Protein AF-A0A0G1TYF3-F1 (afdb_monomer)

Secondary structure (DSSP, 8-state):
-HHHHHHHHHHHHHHHHHHHHHHHHHHHHHHHHHHHHHHTTSSPPPHHHHHHHHHHHHHHHHHHHHHHHHHHHHHHHHHS-S-HHHIIIIIHHHHHHHHHHHHHHHHHS-HHHHHHHHHHHHHHHHHHHHHHHHHTT---TTHHHHHHHHHHHHHHHHHHHHHHHHHHHHHHHHT-

Solvent-accessible surface area (backbone atoms only — not comparable to full-atom values): 9586 Å² total; per-residue (Å²): 113,70,68,61,52,53,51,50,53,51,52,53,51,53,50,50,51,50,50,52,51,50,46,52,51,46,52,52,50,48,50,51,49,50,53,55,55,60,62,70,59,83,62,94,69,55,75,69,54,49,55,51,49,54,50,54,53,50,55,50,51,41,52,45,51,34,50,50,53,50,45,50,49,57,54,49,44,74,77,56,75,80,48,61,66,52,45,59,72,46,47,43,56,51,54,50,50,35,51,62,54,45,44,61,57,24,70,78,42,54,74,64,41,36,53,36,47,50,53,28,50,54,33,48,55,52,46,49,51,50,49,54,37,46,68,71,73,51,76,57,99,55,47,72,60,53,47,55,52,32,52,51,51,32,54,50,27,50,40,53,42,51,49,54,54,48,55,53,59,53,53,66,62,74,79,112

Structure (mmCIF, N/CA/C/O backbone):
data_AF-A0A0G1TYF3-F1
#
_entry.id   AF-A0A0G1TYF3-F1
#
loop_
_atom_site.group_PDB
_atom_site.id
_atom_site.type_symbol
_atom_site.label_atom_id
_atom_site.label_alt_id
_atom_site.label_comp_id
_atom_site.label_asym_id
_atom_site.label_entity_id
_atom_site.label_seq_id
_atom_site.pdbx_PDB_ins_code
_atom_site.Cartn_x
_atom_site.Cartn_y
_atom_site.Cartn_z
_atom_site.occupancy
_atom_site.B_iso_or_equiv
_atom_site.auth_seq_id
_atom_site.auth_comp_id
_atom_site.auth_asym_id
_atom_site.auth_atom_id
_atom_site.pdbx_PDB_model_num
ATOM 1 N N . MET A 1 1 ? 30.858 0.906 -18.844 1.00 54.09 1 MET A N 1
ATOM 2 C CA . MET A 1 1 ? 29.748 -0.046 -19.074 1.00 54.09 1 MET A CA 1
ATOM 3 C C . MET A 1 1 ? 29.611 -1.085 -17.966 1.00 54.09 1 MET A C 1
ATOM 5 O O . MET A 1 1 ? 28.514 -1.238 -17.459 1.00 54.09 1 MET A O 1
ATOM 9 N N . ILE A 1 2 ? 30.688 -1.755 -17.540 1.00 60.38 2 ILE A N 1
ATOM 10 C CA . ILE A 1 2 ? 30.608 -2.811 -16.510 1.00 60.38 2 ILE A CA 1
ATOM 11 C C . ILE A 1 2 ? 30.219 -2.253 -15.122 1.00 60.38 2 ILE A C 1
ATOM 13 O O . ILE A 1 2 ? 29.322 -2.777 -14.473 1.00 60.38 2 ILE A O 1
ATOM 17 N N . LEU A 1 3 ? 30.816 -1.134 -14.688 1.00 54.53 3 LEU A N 1
ATOM 18 C CA . LEU A 1 3 ? 30.531 -0.524 -13.376 1.00 54.53 3 LEU A CA 1
ATOM 19 C C . LEU A 1 3 ? 29.076 -0.036 -13.231 1.00 54.53 3 LEU A C 1
ATOM 21 O O . LEU A 1 3 ? 28.478 -0.185 -12.171 1.00 54.53 3 LEU A O 1
ATOM 25 N N . SER A 1 4 ? 28.493 0.513 -14.301 1.00 55.16 4 SER A N 1
ATOM 26 C CA . SER A 1 4 ? 27.099 0.971 -14.304 1.00 55.16 4 SER A CA 1
ATOM 27 C C . SER A 1 4 ? 26.111 -0.191 -14.196 1.00 55.16 4 SER A C 1
ATOM 29 O O . SER A 1 4 ? 25.106 -0.054 -13.514 1.00 55.16 4 SER A O 1
ATOM 31 N N . GLN A 1 5 ? 26.413 -1.347 -14.799 1.00 60.47 5 GLN A N 1
ATOM 32 C CA . GLN A 1 5 ? 25.580 -2.546 -14.656 1.00 60.47 5 GLN A CA 1
ATOM 33 C C . GLN A 1 5 ? 25.623 -3.103 -13.227 1.00 60.47 5 GLN A C 1
ATOM 35 O O . GLN A 1 5 ? 24.576 -3.424 -12.677 1.00 60.47 5 GLN A O 1
ATOM 40 N N . TYR A 1 6 ? 26.796 -3.135 -12.584 1.00 64.56 6 TYR A N 1
ATOM 41 C CA . TYR A 1 6 ? 26.903 -3.551 -11.179 1.00 64.56 6 TYR A CA 1
ATOM 42 C C . TYR A 1 6 ? 26.187 -2.601 -10.214 1.00 64.56 6 TYR A C 1
ATOM 44 O O . TYR A 1 6 ? 25.578 -3.058 -9.251 1.00 64.56 6 TYR A O 1
ATOM 52 N N . LEU A 1 7 ? 26.231 -1.291 -10.473 1.00 60.91 7 LEU A N 1
ATOM 53 C CA . LEU A 1 7 ? 25.508 -0.298 -9.674 1.00 60.91 7 LEU A CA 1
ATOM 54 C C . LEU A 1 7 ? 23.986 -0.446 -9.803 1.00 60.91 7 LEU A C 1
ATOM 56 O O . LEU A 1 7 ? 23.289 -0.354 -8.797 1.00 60.91 7 LEU A O 1
ATOM 60 N N . ILE A 1 8 ? 23.478 -0.714 -11.010 1.00 62.56 8 ILE A N 1
ATOM 61 C CA . ILE A 1 8 ? 22.049 -0.977 -11.240 1.00 62.56 8 ILE A CA 1
ATOM 62 C C . ILE A 1 8 ? 21.628 -2.260 -10.516 1.00 62.56 8 ILE A C 1
ATOM 64 O O . ILE A 1 8 ? 20.682 -2.230 -9.736 1.00 62.56 8 ILE A O 1
ATOM 68 N N . LEU A 1 9 ? 22.391 -3.345 -10.675 1.00 64.31 9 LEU A N 1
ATOM 69 C CA . LEU A 1 9 ? 22.098 -4.628 -10.033 1.00 64.31 9 LEU A CA 1
ATOM 70 C C . LEU A 1 9 ? 22.121 -4.525 -8.496 1.00 64.31 9 LEU A C 1
ATOM 72 O O . LEU A 1 9 ? 21.257 -5.069 -7.812 1.00 64.31 9 LEU A O 1
ATOM 76 N N . ALA A 1 10 ? 23.089 -3.791 -7.939 1.00 66.25 10 ALA A N 1
ATOM 77 C CA . ALA A 1 10 ? 23.166 -3.535 -6.504 1.00 66.25 10 ALA A CA 1
ATOM 78 C C . ALA A 1 10 ? 21.997 -2.667 -6.011 1.00 66.25 10 ALA A C 1
ATOM 80 O O . ALA A 1 10 ? 21.449 -2.934 -4.944 1.00 66.25 10 ALA A O 1
ATOM 81 N N . SER A 1 11 ? 21.587 -1.658 -6.787 1.00 66.56 11 SER A N 1
ATOM 82 C CA . SER A 1 11 ? 20.430 -0.813 -6.472 1.00 66.56 11 SER A CA 1
ATOM 83 C C . SER A 1 11 ? 19.132 -1.617 -6.457 1.00 66.56 11 SER A C 1
ATOM 85 O O . SER A 1 11 ? 18.344 -1.491 -5.521 1.00 66.56 11 SER A O 1
ATOM 87 N N . GLU A 1 12 ? 18.922 -2.477 -7.454 1.00 67.69 12 GLU A N 1
ATOM 88 C CA . GLU A 1 12 ? 17.774 -3.381 -7.501 1.00 67.69 12 GLU A CA 1
ATOM 89 C C . GLU A 1 12 ? 17.792 -4.331 -6.304 1.00 67.69 12 GLU A C 1
ATOM 91 O O . GLU A 1 12 ? 16.793 -4.456 -5.602 1.00 67.69 12 GLU A O 1
ATOM 96 N N . PHE A 1 13 ? 18.930 -4.949 -5.994 1.00 69.81 13 PHE A N 1
ATOM 97 C CA . PHE A 1 13 ? 19.052 -5.852 -4.850 1.00 69.81 13 PHE A CA 1
ATOM 98 C C . PHE A 1 13 ? 18.735 -5.168 -3.511 1.00 69.81 13 PHE A C 1
ATOM 100 O O . PHE A 1 13 ? 17.956 -5.693 -2.712 1.00 69.81 13 PHE A O 1
ATOM 107 N N . VAL A 1 14 ? 19.281 -3.970 -3.274 1.00 74.00 14 VAL A N 1
ATOM 108 C CA . VAL A 1 14 ? 19.005 -3.179 -2.063 1.00 74.00 14 VAL A CA 1
ATOM 109 C C . VAL A 1 14 ? 17.527 -2.806 -1.978 1.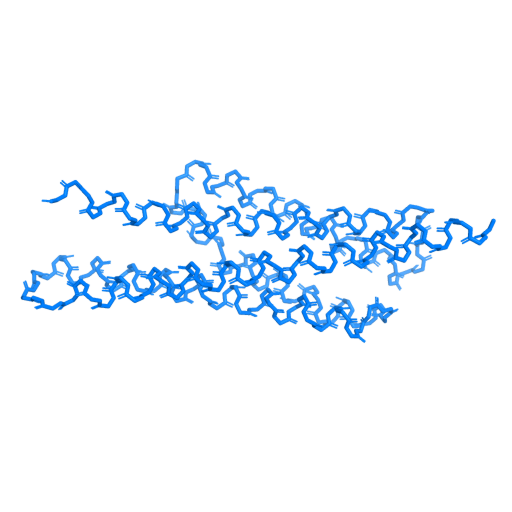00 74.00 14 VAL A C 1
ATOM 111 O O . VAL A 1 14 ? 16.933 -2.903 -0.902 1.00 74.00 14 VAL A O 1
ATOM 114 N N . GLN A 1 15 ? 16.910 -2.426 -3.097 1.00 70.75 15 GLN A N 1
ATOM 115 C CA . GLN A 1 15 ? 15.488 -2.105 -3.142 1.00 70.75 15 GLN A CA 1
ATOM 116 C C . GLN A 1 15 ? 14.624 -3.319 -2.779 1.00 70.75 15 GLN A C 1
ATOM 118 O O . GLN A 1 15 ? 13.728 -3.198 -1.944 1.00 70.75 15 GLN A O 1
ATOM 123 N N . HIS A 1 16 ? 14.927 -4.497 -3.326 1.00 69.75 16 HIS A N 1
ATOM 124 C CA . HIS A 1 16 ? 14.190 -5.723 -3.019 1.00 69.75 16 HIS A CA 1
ATOM 125 C C . HIS A 1 16 ? 14.354 -6.149 -1.557 1.00 69.75 16 HIS A C 1
ATOM 127 O O . HIS A 1 16 ? 13.358 -6.455 -0.903 1.00 69.75 16 HIS A O 1
ATOM 133 N N . ILE A 1 17 ? 15.570 -6.100 -0.999 1.00 74.12 17 ILE A N 1
ATOM 134 C CA . ILE A 1 17 ? 15.783 -6.362 0.435 1.00 74.12 17 ILE A CA 1
ATOM 135 C C . ILE A 1 17 ? 14.979 -5.381 1.284 1.00 74.12 17 ILE A C 1
ATOM 137 O O . ILE A 1 17 ? 14.298 -5.794 2.220 1.00 74.12 17 ILE A O 1
ATOM 141 N N . THR A 1 18 ? 15.028 -4.091 0.951 1.00 72.94 18 THR A N 1
ATOM 142 C CA . THR A 1 18 ? 14.282 -3.060 1.681 1.00 72.94 18 THR A CA 1
ATOM 143 C C . THR A 1 18 ? 12.784 -3.352 1.652 1.00 72.9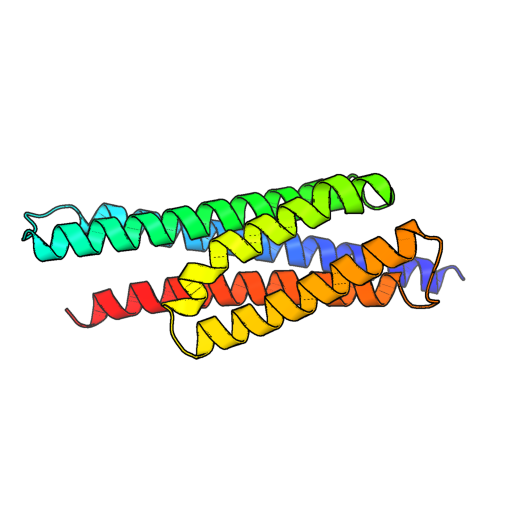4 18 THR A C 1
ATOM 145 O O . THR A 1 18 ? 12.125 -3.271 2.686 1.00 72.94 18 THR A O 1
ATOM 148 N N . MET A 1 19 ? 12.247 -3.764 0.502 1.00 70.25 19 MET A N 1
ATOM 149 C CA . MET A 1 19 ? 10.845 -4.160 0.375 1.00 70.25 19 MET A CA 1
ATOM 150 C C . MET A 1 19 ? 10.503 -5.397 1.203 1.00 70.25 19 MET A C 1
ATOM 152 O O . MET A 1 19 ? 9.516 -5.368 1.931 1.00 70.25 19 MET A O 1
ATOM 156 N N . ILE A 1 20 ? 11.326 -6.448 1.160 1.00 74.38 20 ILE A N 1
ATOM 157 C CA . ILE A 1 20 ? 11.124 -7.668 1.960 1.00 74.38 20 ILE A CA 1
ATOM 158 C C . ILE A 1 20 ? 11.118 -7.338 3.455 1.00 74.38 20 ILE A C 1
ATOM 160 O O . ILE A 1 20 ? 10.242 -7.795 4.187 1.00 74.38 20 ILE A O 1
ATOM 164 N N . VAL A 1 21 ? 12.064 -6.515 3.909 1.00 77.50 21 VAL A N 1
ATOM 165 C CA . VAL A 1 21 ? 12.158 -6.087 5.309 1.00 77.50 21 VAL A CA 1
ATOM 166 C C . VAL A 1 21 ? 10.921 -5.279 5.710 1.00 77.50 21 VAL A C 1
ATOM 168 O O . VAL A 1 21 ? 10.301 -5.587 6.727 1.00 77.50 21 VAL A O 1
ATOM 171 N N . LEU A 1 22 ? 10.512 -4.295 4.902 1.00 75.50 22 LEU A N 1
ATOM 172 C CA . LEU A 1 22 ? 9.310 -3.493 5.158 1.00 75.50 22 LEU A CA 1
ATOM 173 C C . LEU A 1 22 ? 8.049 -4.359 5.215 1.00 75.50 22 LEU A C 1
ATOM 175 O O . LEU A 1 22 ? 7.219 -4.176 6.101 1.00 75.50 22 LEU A O 1
ATOM 179 N N . VAL A 1 23 ? 7.914 -5.317 4.300 1.00 76.75 23 VAL A N 1
A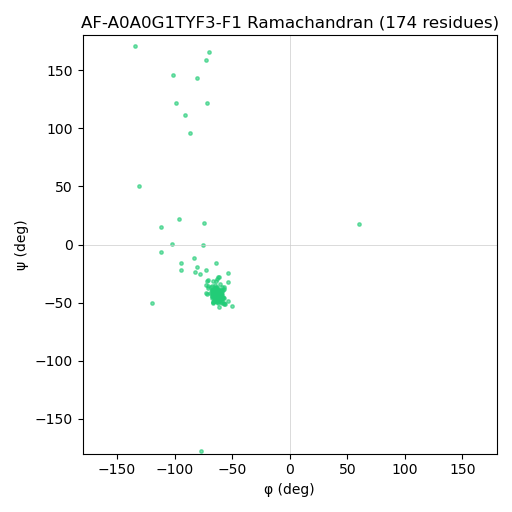TOM 180 C CA . VAL A 1 23 ? 6.812 -6.283 4.282 1.00 76.75 23 VAL A CA 1
ATOM 181 C C . VAL A 1 23 ? 6.807 -7.143 5.539 1.00 76.75 23 VAL A C 1
ATOM 183 O O . VAL A 1 23 ? 5.762 -7.270 6.177 1.00 76.75 23 VAL A O 1
ATOM 186 N N . GLY A 1 24 ? 7.967 -7.670 5.935 1.00 76.56 24 GLY A N 1
ATOM 187 C CA . GLY A 1 24 ? 8.123 -8.417 7.179 1.00 76.56 24 GLY A CA 1
ATOM 188 C C . GLY A 1 24 ? 7.616 -7.617 8.377 1.00 76.56 24 GLY A C 1
ATOM 189 O O . GLY A 1 24 ? 6.769 -8.110 9.120 1.00 76.56 24 GLY A O 1
ATOM 190 N N . PHE A 1 25 ? 8.037 -6.354 8.496 1.00 80.00 25 PHE A N 1
ATOM 191 C CA . PHE A 1 25 ? 7.562 -5.463 9.555 1.00 80.00 25 PHE A CA 1
ATOM 192 C C . PHE A 1 25 ? 6.053 -5.183 9.480 1.00 80.00 25 PHE A C 1
ATOM 194 O O . PHE A 1 25 ? 5.370 -5.222 10.502 1.00 80.00 25 PHE A O 1
ATOM 201 N N . MET A 1 26 ? 5.497 -4.934 8.289 1.00 78.25 26 MET A N 1
ATOM 202 C CA . MET A 1 26 ? 4.055 -4.699 8.123 1.00 78.25 26 MET A CA 1
ATOM 203 C C . MET A 1 26 ? 3.224 -5.900 8.584 1.00 78.25 26 MET A C 1
ATOM 205 O O . MET A 1 26 ? 2.213 -5.726 9.268 1.00 78.25 26 MET A O 1
ATOM 209 N N . VAL A 1 27 ? 3.656 -7.114 8.236 1.00 79.56 27 VAL A N 1
ATOM 210 C CA . VAL A 1 27 ? 2.994 -8.353 8.655 1.00 79.56 27 VAL A CA 1
ATOM 211 C C . VAL A 1 27 ? 3.099 -8.526 10.167 1.00 79.56 27 VAL A C 1
ATOM 213 O O . VAL A 1 27 ? 2.080 -8.777 10.812 1.00 79.56 27 VAL A O 1
ATOM 216 N N . THR A 1 28 ? 4.287 -8.348 10.755 1.00 80.12 28 THR A N 1
ATOM 217 C CA . THR A 1 28 ? 4.469 -8.497 12.207 1.00 80.12 28 THR A CA 1
ATOM 218 C C . THR A 1 28 ? 3.628 -7.496 12.992 1.00 80.12 28 THR A C 1
ATOM 220 O O . THR A 1 28 ? 2.975 -7.889 13.955 1.00 80.12 28 THR A O 1
ATOM 223 N N . GLU A 1 29 ? 3.566 -6.237 12.551 1.00 78.31 29 GLU A N 1
ATOM 224 C CA . GLU A 1 29 ? 2.746 -5.197 13.184 1.00 78.31 29 GLU A CA 1
ATOM 225 C C . GLU A 1 29 ? 1.248 -5.502 13.059 1.00 78.31 29 GLU A C 1
ATOM 227 O O . GLU A 1 29 ? 0.509 -5.412 14.040 1.00 78.31 29 GLU A O 1
ATOM 232 N N . CYS A 1 30 ? 0.782 -5.946 11.885 1.00 76.50 30 CYS A N 1
ATOM 233 C CA . CYS A 1 30 ? -0.621 -6.328 11.704 1.00 76.50 30 CYS A CA 1
ATOM 234 C C . CYS A 1 30 ? -1.014 -7.519 12.587 1.00 76.50 30 CYS A C 1
ATOM 236 O O . CYS A 1 30 ? -2.078 -7.502 13.212 1.00 76.50 30 CYS A O 1
ATOM 238 N N . VAL A 1 31 ? -0.157 -8.542 12.670 1.00 79.88 31 VAL A N 1
ATOM 239 C CA . VAL A 1 31 ? -0.389 -9.724 13.511 1.00 79.88 31 VAL A CA 1
ATOM 240 C C . VAL A 1 31 ? -0.366 -9.351 14.993 1.00 79.88 31 VAL A C 1
ATOM 242 O O . VAL A 1 31 ? -1.269 -9.752 15.728 1.00 79.88 31 VAL A O 1
ATOM 245 N N . ALA A 1 32 ? 0.604 -8.546 15.434 1.00 76.06 32 ALA A N 1
ATOM 246 C CA . ALA A 1 32 ? 0.691 -8.072 16.814 1.00 76.06 32 ALA A CA 1
ATOM 247 C C . ALA A 1 32 ? -0.543 -7.246 17.207 1.00 76.06 32 ALA A C 1
ATOM 249 O O . ALA A 1 32 ? -1.125 -7.451 18.278 1.00 76.06 32 ALA A O 1
ATOM 250 N N . CYS A 1 33 ? -0.999 -6.363 16.315 1.00 75.12 33 CYS A N 1
ATOM 251 C CA . CYS A 1 33 ? -2.181 -5.545 16.550 1.00 75.12 33 CYS A CA 1
ATOM 252 C C . CYS A 1 33 ? -3.456 -6.401 16.640 1.00 75.12 33 CYS A C 1
ATOM 254 O O . CYS A 1 33 ? -4.270 -6.210 17.547 1.00 75.12 33 CYS A O 1
ATOM 256 N N . TYR A 1 34 ? -3.602 -7.411 15.775 1.00 76.69 34 TYR A N 1
ATOM 257 C CA . TYR A 1 34 ? -4.721 -8.354 15.844 1.00 76.69 34 TYR A CA 1
ATOM 258 C C . TYR A 1 34 ? -4.685 -9.222 17.112 1.00 76.69 34 TYR A C 1
ATOM 260 O O . TYR A 1 34 ? -5.712 -9.384 17.771 1.00 76.69 34 TYR A O 1
ATOM 268 N N . ALA A 1 35 ? -3.516 -9.738 17.500 1.00 75.44 35 ALA A N 1
ATOM 269 C CA . ALA A 1 35 ? -3.353 -10.513 18.730 1.00 75.44 35 ALA A CA 1
ATOM 270 C C . ALA A 1 35 ? -3.726 -9.687 19.974 1.00 75.44 35 ALA A C 1
ATOM 272 O O . ALA A 1 35 ? -4.446 -10.174 20.848 1.00 75.44 35 ALA A O 1
ATOM 273 N N . SER A 1 36 ? -3.316 -8.414 20.015 1.00 71.19 36 SER A N 1
ATOM 274 C CA . SER A 1 36 ? -3.705 -7.463 21.065 1.00 71.19 36 SER A CA 1
ATOM 275 C C . SER A 1 36 ? -5.211 -7.199 21.089 1.00 71.19 36 SER A C 1
ATOM 277 O O . SER A 1 36 ? -5.803 -7.091 22.167 1.00 71.19 36 SER A O 1
ATOM 279 N N . LEU A 1 37 ? -5.856 -7.105 19.922 1.00 71.06 37 LEU A N 1
ATOM 280 C CA . LEU A 1 37 ? -7.305 -6.941 19.837 1.00 71.06 37 LEU A CA 1
ATOM 281 C C . LEU A 1 37 ? -8.023 -8.168 20.423 1.00 71.06 37 LEU A C 1
ATOM 283 O O . LEU A 1 37 ? -8.920 -8.025 21.254 1.00 71.06 37 LEU A O 1
ATOM 287 N N . VAL A 1 38 ? -7.609 -9.377 20.035 1.00 73.12 38 VAL A N 1
ATOM 288 C CA . VAL A 1 38 ? -8.214 -10.629 20.514 1.00 73.12 38 VAL A CA 1
ATOM 289 C C . VAL A 1 38 ? -8.026 -10.803 22.023 1.00 73.12 38 VAL A C 1
ATOM 291 O O . VAL A 1 38 ? -8.982 -11.181 22.698 1.00 73.12 38 VAL A O 1
ATOM 294 N N . SER A 1 39 ? -6.851 -10.477 22.570 1.00 70.31 39 SER A N 1
ATOM 295 C CA . SER A 1 39 ? -6.584 -10.608 24.010 1.00 70.31 39 SER A CA 1
ATOM 296 C C . SER A 1 39 ? -7.407 -9.647 24.868 1.00 70.31 39 SER A C 1
ATOM 298 O O . SER A 1 39 ? -7.824 -10.020 25.962 1.00 70.31 39 SER A O 1
ATOM 300 N N . SER A 1 40 ? -7.741 -8.449 24.367 1.00 65.06 40 SER A N 1
ATOM 301 C CA . SER A 1 40 ? -8.651 -7.542 25.086 1.00 65.06 40 SER A CA 1
ATOM 302 C C . SER A 1 40 ? -10.069 -8.084 25.242 1.00 65.06 40 SER A C 1
ATOM 304 O O . SER A 1 40 ? -10.801 -7.571 26.075 1.00 65.06 40 SER A O 1
ATOM 306 N N . ARG A 1 41 ? -10.470 -9.116 24.490 1.00 65.69 41 ARG A N 1
ATOM 307 C CA . ARG A 1 41 ? -11.840 -9.648 24.500 1.00 65.69 41 ARG A CA 1
ATOM 308 C C . ARG A 1 41 ? -12.183 -10.489 25.748 1.00 65.69 41 ARG A C 1
ATOM 310 O O . ARG A 1 41 ? -13.296 -10.989 25.846 1.00 65.69 41 ARG A O 1
ATOM 317 N N . ALA A 1 42 ? -11.264 -10.686 26.692 1.00 60.91 42 ALA A N 1
ATOM 318 C CA . ALA A 1 42 ? -11.417 -11.643 27.796 1.00 60.91 42 ALA A CA 1
ATOM 319 C C . ALA A 1 42 ? -12.391 -11.231 28.937 1.00 60.91 42 ALA A C 1
ATOM 321 O O . ALA A 1 42 ? -12.313 -11.803 30.021 1.00 60.91 42 ALA A O 1
ATOM 322 N N . GLY A 1 43 ? -13.308 -10.276 28.726 1.00 64.12 43 GLY A N 1
ATOM 323 C CA . GLY A 1 43 ? -14.258 -9.785 29.742 1.00 64.12 43 GLY A CA 1
ATOM 324 C C . GLY A 1 43 ? -15.705 -9.656 29.242 1.00 64.12 43 GLY A C 1
ATOM 325 O O . GLY A 1 43 ? -15.968 -9.800 28.048 1.00 64.12 43 GLY A O 1
ATOM 326 N N . LEU A 1 44 ? -16.650 -9.390 30.158 1.00 57.50 44 LEU A N 1
ATOM 327 C CA . LEU A 1 44 ? -18.020 -8.989 29.805 1.00 57.50 44 LEU A CA 1
ATOM 328 C C . LEU A 1 44 ? -17.999 -7.558 29.253 1.00 57.50 44 LEU A C 1
ATOM 330 O O . LEU A 1 44 ? -17.572 -6.641 29.949 1.00 57.50 44 LEU A O 1
ATOM 334 N N . PHE A 1 45 ? -18.471 -7.387 28.020 1.00 65.00 45 PHE A N 1
ATOM 335 C CA . PHE A 1 45 ? -18.593 -6.090 27.358 1.00 65.00 45 PHE A CA 1
ATOM 336 C C . PHE A 1 45 ? -20.035 -5.597 27.393 1.00 65.00 45 PHE A C 1
ATOM 338 O O . PHE A 1 45 ? -20.969 -6.390 27.270 1.00 65.00 45 PHE A O 1
ATOM 345 N N . ASP A 1 46 ? -20.200 -4.282 27.494 1.00 75.81 46 ASP A N 1
ATOM 346 C CA . ASP A 1 46 ? -21.476 -3.632 27.204 1.00 75.81 46 ASP A CA 1
ATOM 347 C C . ASP A 1 46 ? -21.744 -3.628 25.680 1.00 75.81 46 ASP A C 1
ATOM 349 O O . ASP A 1 46 ? -20.820 -3.744 24.866 1.00 75.81 46 ASP A O 1
ATOM 353 N N . VAL A 1 47 ? -23.005 -3.473 25.267 1.00 76.56 47 VAL A N 1
ATOM 354 C CA . VAL A 1 47 ? -23.445 -3.549 23.856 1.00 76.56 47 VAL A CA 1
ATOM 355 C C . VAL A 1 47 ? -22.696 -2.541 22.973 1.00 76.56 47 VAL A C 1
ATOM 357 O O . VAL A 1 47 ? -22.341 -2.833 21.826 1.00 76.56 47 VAL A O 1
ATOM 360 N N . GLU A 1 48 ? -22.408 -1.359 23.516 1.00 75.81 48 GLU A N 1
ATOM 361 C CA . GLU A 1 48 ? -21.671 -0.303 22.821 1.00 75.81 48 GLU A CA 1
ATOM 362 C C . GLU A 1 48 ? -20.182 -0.646 22.637 1.00 75.81 48 GLU A C 1
ATOM 364 O O . GLU A 1 48 ? -19.582 -0.355 21.593 1.00 75.81 48 GLU A O 1
ATOM 369 N N . GLU A 1 49 ? -19.579 -1.329 23.611 1.00 75.12 49 GLU A N 1
ATOM 370 C CA . GLU A 1 49 ? -18.194 -1.780 23.510 1.00 75.12 49 GLU A CA 1
ATOM 371 C C . GLU A 1 49 ? -18.053 -2.952 22.531 1.00 75.12 49 GLU A C 1
ATOM 373 O O . GLU A 1 49 ? -17.084 -3.006 21.768 1.00 75.12 49 GLU A O 1
ATOM 378 N N . GLU A 1 50 ? -19.050 -3.837 22.456 1.00 76.31 50 GLU A N 1
ATOM 379 C CA . GLU A 1 50 ? -19.066 -4.919 21.471 1.00 76.31 50 GLU A CA 1
ATOM 380 C C . GLU A 1 50 ? -19.221 -4.397 20.030 1.00 76.31 50 GLU A C 1
ATOM 382 O O . GLU A 1 50 ? -18.539 -4.876 19.115 1.00 76.31 50 GLU A O 1
ATOM 387 N N . ALA A 1 51 ? -20.052 -3.373 19.808 1.00 77.44 51 ALA A N 1
ATOM 388 C CA . ALA A 1 51 ? -20.165 -2.715 18.506 1.00 77.44 51 ALA A CA 1
ATOM 389 C C . ALA A 1 51 ? -18.834 -2.065 18.076 1.00 77.44 51 ALA A C 1
ATOM 391 O O . ALA A 1 51 ? -18.396 -2.228 16.930 1.00 77.44 51 ALA A O 1
ATOM 392 N N . ARG A 1 52 ? -18.143 -1.393 19.009 1.00 76.56 52 ARG A N 1
ATOM 393 C CA . ARG A 1 52 ? -16.822 -0.786 18.776 1.00 76.56 52 ARG A CA 1
ATOM 394 C C . ARG A 1 52 ? -15.757 -1.839 18.466 1.00 76.56 52 ARG A C 1
ATOM 396 O O . ARG A 1 52 ? -14.993 -1.671 17.515 1.00 76.56 52 ARG A O 1
ATOM 403 N N . PHE A 1 53 ? -15.753 -2.951 19.200 1.00 77.94 53 PHE A N 1
ATOM 404 C CA . PHE A 1 53 ? -14.854 -4.079 18.963 1.00 77.94 53 PHE A CA 1
ATOM 405 C C . PHE A 1 53 ? -15.053 -4.696 17.573 1.00 77.94 53 PHE A C 1
ATOM 407 O O . PHE A 1 53 ? -14.085 -4.931 16.848 1.00 77.94 53 PHE A O 1
ATOM 414 N N . ARG A 1 54 ? -16.306 -4.931 17.156 1.00 79.12 54 ARG A N 1
ATOM 415 C CA . ARG A 1 54 ? -16.613 -5.467 15.817 1.00 79.12 54 ARG A CA 1
ATOM 416 C C . ARG A 1 54 ? -16.142 -4.528 14.708 1.00 79.12 54 ARG A C 1
ATOM 418 O O . ARG A 1 54 ? -15.607 -5.008 13.706 1.00 79.12 54 ARG A O 1
ATOM 425 N N . LYS A 1 55 ? -16.294 -3.213 14.898 1.00 82.81 55 LYS A N 1
ATOM 426 C CA . LYS A 1 55 ? -15.782 -2.199 13.968 1.00 82.81 55 LYS A CA 1
ATOM 427 C C . LYS A 1 55 ? -14.253 -2.271 13.853 1.00 82.81 55 LYS A C 1
ATOM 429 O O . LYS A 1 55 ? -13.749 -2.489 12.754 1.00 82.81 55 LYS A O 1
ATOM 434 N N . GLN A 1 56 ? -13.533 -2.217 14.975 1.00 78.00 56 GLN A N 1
ATOM 435 C CA . GLN A 1 56 ? -12.063 -2.301 15.000 1.00 78.00 56 GLN A CA 1
ATOM 436 C C . GLN A 1 56 ? -11.534 -3.616 14.412 1.00 78.00 56 GLN A C 1
ATOM 438 O O . GLN A 1 56 ? -10.562 -3.624 13.659 1.00 78.00 56 GLN A O 1
ATOM 443 N N . LYS A 1 57 ? -12.205 -4.743 14.685 1.00 80.88 57 LYS A N 1
ATOM 444 C CA . LYS A 1 57 ? -11.857 -6.039 14.088 1.00 80.88 57 LYS A CA 1
ATOM 445 C C . LYS A 1 57 ? -11.955 -6.009 12.564 1.00 80.88 57 LYS A C 1
ATOM 447 O O . LYS A 1 57 ? -11.085 -6.553 11.889 1.00 80.88 57 LYS A O 1
ATOM 452 N N . ARG A 1 58 ? -13.009 -5.395 12.019 1.00 83.06 58 ARG A N 1
ATOM 453 C CA . ARG A 1 58 ? -13.205 -5.274 10.568 1.00 83.06 58 ARG A CA 1
ATOM 454 C C . ARG A 1 58 ? -12.137 -4.388 9.931 1.00 83.06 58 ARG A C 1
ATOM 456 O O . ARG A 1 58 ? -11.616 -4.751 8.883 1.00 83.06 58 ARG A O 1
ATOM 463 N N . GLU A 1 59 ? -11.798 -3.272 10.570 1.00 83.81 59 GLU A N 1
ATOM 464 C CA . GLU A 1 59 ? -10.734 -2.369 10.115 1.00 83.81 59 GLU A CA 1
ATOM 465 C C . GLU A 1 59 ? -9.371 -3.067 10.078 1.00 83.81 59 GLU A C 1
ATOM 467 O O . GLU A 1 59 ? -8.670 -3.003 9.068 1.00 83.81 59 GLU A O 1
ATOM 472 N N . HIS A 1 60 ? -9.031 -3.821 11.127 1.00 82.44 60 HIS A N 1
ATOM 473 C CA . HIS A 1 60 ? -7.805 -4.615 11.150 1.00 82.44 60 HIS A CA 1
ATOM 474 C C . HIS A 1 60 ? -7.777 -5.723 10.111 1.00 82.44 60 HIS A C 1
ATOM 476 O O . HIS A 1 60 ? -6.736 -5.955 9.503 1.00 82.44 60 HIS A O 1
ATOM 482 N N . LEU A 1 61 ? -8.901 -6.399 9.880 1.00 81.94 61 LEU A N 1
ATOM 483 C CA . LEU A 1 61 ? -8.965 -7.449 8.871 1.00 81.94 61 LEU A CA 1
ATOM 484 C C . LEU A 1 61 ? -8.793 -6.865 7.461 1.00 81.94 61 LEU A C 1
ATOM 486 O O . LEU A 1 61 ? -8.069 -7.441 6.657 1.00 81.94 61 LEU A O 1
ATOM 490 N N . LEU A 1 62 ? -9.375 -5.692 7.184 1.00 85.50 62 LEU A N 1
ATOM 491 C CA . LEU A 1 62 ? -9.143 -4.958 5.935 1.00 85.50 62 LEU A CA 1
ATOM 492 C C . LEU A 1 62 ? -7.668 -4.579 5.759 1.00 85.50 62 LEU A C 1
ATOM 494 O O . LEU A 1 62 ? -7.108 -4.808 4.689 1.00 85.50 62 LEU A O 1
ATOM 498 N N . LEU A 1 63 ? -7.028 -4.050 6.807 1.00 84.88 63 LEU A N 1
ATOM 499 C CA . LEU A 1 63 ? -5.605 -3.709 6.771 1.00 84.88 63 LEU A CA 1
ATOM 500 C C . LEU A 1 63 ? -4.732 -4.950 6.536 1.00 84.88 63 LEU A C 1
ATOM 502 O O . LEU A 1 63 ? -3.823 -4.910 5.712 1.00 84.88 63 LEU A O 1
ATOM 506 N N . LEU A 1 64 ? -5.035 -6.063 7.208 1.00 82.62 64 LEU A N 1
ATOM 507 C CA . LEU A 1 64 ? -4.309 -7.321 7.052 1.00 82.62 64 LEU A CA 1
ATOM 508 C C . LEU A 1 64 ? -4.417 -7.855 5.619 1.00 82.62 64 LEU A C 1
ATOM 510 O O . LEU A 1 64 ? -3.408 -8.244 5.039 1.00 82.62 64 LEU A O 1
ATOM 514 N N . VAL A 1 65 ? -5.616 -7.841 5.027 1.00 86.19 65 VAL A N 1
ATOM 515 C CA . VAL A 1 65 ? -5.806 -8.265 3.630 1.00 86.19 65 VAL A CA 1
ATOM 516 C C . VAL A 1 65 ? -5.039 -7.349 2.677 1.00 86.19 65 VAL A C 1
ATOM 518 O O . VAL A 1 65 ? -4.369 -7.850 1.777 1.00 86.19 65 VAL A O 1
ATOM 521 N N . ALA A 1 66 ? -5.060 -6.031 2.896 1.00 86.44 66 ALA A N 1
ATOM 522 C CA . ALA A 1 66 ? -4.279 -5.089 2.096 1.00 86.44 66 ALA A CA 1
ATOM 523 C C . ALA A 1 66 ? -2.764 -5.362 2.191 1.00 86.44 66 ALA A C 1
ATOM 525 O O . ALA A 1 66 ? -2.075 -5.345 1.173 1.00 86.44 66 ALA A O 1
ATOM 526 N N . VAL A 1 67 ? -2.249 -5.682 3.384 1.00 85.06 67 VAL A N 1
ATOM 527 C CA . VAL A 1 67 ? -0.837 -6.049 3.590 1.00 85.06 67 VAL A CA 1
ATOM 528 C C . VAL A 1 67 ? -0.493 -7.387 2.934 1.00 85.06 67 VAL A C 1
ATOM 530 O O . VAL A 1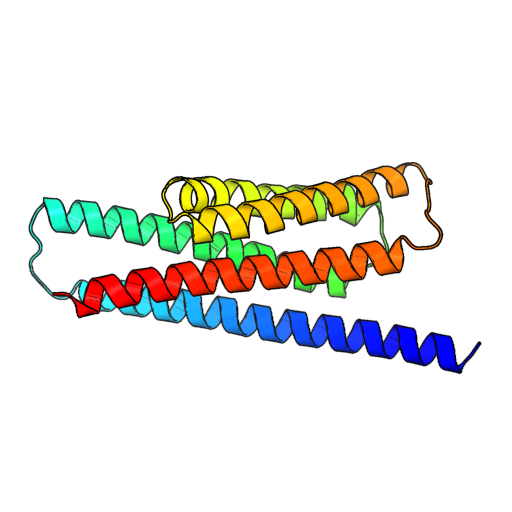 67 ? 0.572 -7.502 2.330 1.00 85.06 67 VAL A O 1
ATOM 533 N N . ILE A 1 68 ? -1.381 -8.384 2.985 1.00 83.69 68 ILE A N 1
ATOM 534 C CA . ILE A 1 68 ? -1.181 -9.669 2.295 1.00 83.69 68 ILE A CA 1
ATOM 535 C C . ILE A 1 68 ? -1.139 -9.460 0.779 1.00 83.69 68 ILE A C 1
ATOM 537 O O . ILE A 1 68 ? -0.242 -9.979 0.118 1.00 83.69 68 ILE A O 1
ATOM 541 N N . LEU A 1 69 ? -2.063 -8.670 0.226 1.00 85.88 69 LEU A N 1
ATOM 542 C CA . LEU A 1 69 ? -2.074 -8.338 -1.200 1.00 85.88 69 LEU A CA 1
ATOM 543 C C . LEU A 1 69 ? -0.810 -7.586 -1.617 1.00 85.88 69 LEU A C 1
ATOM 545 O O . LEU A 1 69 ? -0.227 -7.913 -2.646 1.00 85.88 69 LEU A O 1
ATOM 549 N N . ALA A 1 70 ? -0.349 -6.634 -0.805 1.00 83.12 70 ALA A N 1
ATOM 550 C CA . ALA A 1 70 ? 0.899 -5.923 -1.062 1.00 83.12 70 ALA A CA 1
ATOM 551 C C . ALA A 1 70 ? 2.114 -6.858 -1.007 1.00 83.12 70 ALA A C 1
ATOM 553 O O . ALA A 1 70 ? 2.973 -6.807 -1.878 1.00 83.12 70 ALA A O 1
ATOM 554 N N . THR A 1 71 ? 2.159 -7.757 -0.022 1.00 78.69 71 THR A N 1
ATOM 555 C CA . THR A 1 71 ? 3.201 -8.788 0.096 1.00 78.69 71 THR A CA 1
ATOM 556 C C . THR A 1 71 ? 3.253 -9.664 -1.150 1.00 78.69 71 THR A C 1
ATOM 558 O O . THR A 1 71 ? 4.319 -9.852 -1.728 1.00 78.69 71 THR A O 1
ATOM 561 N N . LEU A 1 72 ? 2.099 -10.183 -1.577 1.00 80.75 72 LEU A N 1
ATOM 562 C CA . LEU A 1 72 ? 1.995 -11.013 -2.773 1.00 80.75 72 LEU A CA 1
ATOM 563 C C . LEU A 1 72 ? 2.437 -10.241 -4.012 1.00 80.75 72 LEU A C 1
ATOM 565 O O . LEU A 1 72 ? 3.218 -10.765 -4.796 1.00 80.75 72 LEU A O 1
ATOM 569 N N . TRP A 1 73 ? 1.999 -8.993 -4.159 1.00 81.44 73 TRP A N 1
ATOM 570 C CA . TRP A 1 73 ? 2.425 -8.136 -5.257 1.00 81.44 73 TRP A CA 1
ATOM 571 C C . TRP A 1 73 ? 3.949 -7.981 -5.308 1.00 81.44 73 TRP A C 1
ATOM 573 O O . TRP A 1 73 ? 4.535 -8.297 -6.340 1.00 81.44 73 TRP A O 1
ATOM 583 N N . PHE A 1 74 ? 4.603 -7.619 -4.200 1.00 75.75 74 PHE A N 1
ATOM 584 C CA . PHE A 1 74 ? 6.064 -7.476 -4.164 1.00 75.75 74 PHE A CA 1
ATOM 585 C C . PHE A 1 74 ? 6.806 -8.789 -4.442 1.00 75.75 74 PHE A C 1
ATOM 587 O O . PHE A 1 74 ? 7.847 -8.781 -5.097 1.00 75.75 74 PHE A O 1
ATOM 594 N N . ILE A 1 75 ? 6.279 -9.926 -3.972 1.00 75.19 75 ILE A N 1
ATOM 595 C CA . ILE A 1 75 ? 6.869 -11.242 -4.246 1.00 75.19 75 ILE A CA 1
ATOM 596 C C . ILE A 1 75 ? 6.765 -11.575 -5.730 1.00 75.19 75 ILE A C 1
ATOM 598 O O . ILE A 1 75 ? 7.754 -11.986 -6.327 1.00 75.19 75 ILE A O 1
ATOM 602 N N . VAL A 1 76 ? 5.590 -11.435 -6.344 1.00 74.62 76 VAL A N 1
ATOM 603 C CA . VAL A 1 76 ? 5.453 -11.830 -7.751 1.00 74.62 76 VAL A CA 1
ATOM 604 C C . VAL A 1 76 ? 6.179 -10.845 -8.670 1.00 74.62 76 VAL A C 1
ATOM 606 O O . VAL A 1 76 ? 6.765 -11.265 -9.662 1.00 74.62 76 VAL A O 1
ATOM 609 N N . GLU A 1 77 ? 6.250 -9.567 -8.303 1.00 71.31 77 GLU A N 1
ATOM 610 C CA . GLU A 1 77 ? 7.075 -8.577 -8.997 1.00 71.31 77 GLU A CA 1
ATOM 611 C C . GLU A 1 77 ? 8.559 -8.972 -9.049 1.00 71.31 77 GLU A C 1
ATOM 613 O O . GLU A 1 77 ? 9.194 -8.817 -10.091 1.00 71.31 77 GLU A O 1
ATOM 618 N N . PHE A 1 78 ? 9.092 -9.569 -7.977 1.00 68.94 78 PHE A N 1
ATOM 619 C CA . PHE A 1 78 ? 10.457 -10.103 -7.959 1.00 68.94 78 PHE A CA 1
ATOM 620 C C . PHE A 1 78 ? 10.676 -11.213 -9.003 1.00 68.94 78 PHE A C 1
ATOM 622 O O . PHE A 1 78 ? 11.761 -11.323 -9.569 1.00 68.94 78 PHE A O 1
ATOM 629 N N . PHE A 1 79 ? 9.654 -12.029 -9.282 1.00 67.88 79 PHE A N 1
ATOM 630 C CA . PHE A 1 79 ? 9.761 -13.163 -10.205 1.00 67.88 79 PHE A CA 1
ATOM 631 C C . PHE A 1 79 ? 9.334 -12.847 -11.648 1.00 67.88 79 PHE A C 1
ATOM 633 O O . PHE A 1 79 ? 9.742 -13.561 -12.562 1.00 67.88 79 PHE A O 1
ATOM 640 N N . VAL A 1 80 ? 8.518 -11.811 -11.877 1.00 66.62 80 VAL A N 1
ATOM 641 C CA . VAL A 1 80 ? 7.876 -11.521 -13.177 1.00 66.62 80 VAL A CA 1
ATOM 642 C C . VAL A 1 80 ? 8.070 -10.048 -13.570 1.00 66.62 80 VAL A C 1
ATOM 644 O O . VAL A 1 80 ? 7.129 -9.329 -13.898 1.00 66.62 80 VAL A O 1
ATOM 647 N N . ASN A 1 81 ? 9.314 -9.570 -13.508 1.00 57.78 81 ASN A N 1
ATOM 648 C CA . ASN A 1 81 ? 9.614 -8.135 -13.556 1.00 57.78 81 ASN A CA 1
ATOM 649 C C . ASN A 1 81 ? 9.428 -7.489 -14.952 1.00 57.78 81 ASN A C 1
ATOM 651 O O . ASN A 1 81 ? 9.193 -6.286 -15.047 1.00 57.78 81 ASN A O 1
ATOM 655 N N . GLU A 1 82 ? 9.469 -8.259 -16.047 1.00 63.59 82 GLU A N 1
ATOM 656 C CA . GLU A 1 82 ? 9.659 -7.688 -17.397 1.00 63.59 82 GLU A CA 1
ATOM 657 C C . GLU A 1 82 ? 8.456 -7.777 -18.348 1.00 63.59 82 GLU A C 1
ATOM 659 O O . GLU A 1 82 ? 8.503 -7.213 -19.437 1.00 63.59 82 GLU A O 1
ATOM 664 N N . ASN A 1 83 ? 7.362 -8.453 -17.980 1.00 70.56 83 ASN A N 1
ATOM 665 C CA . ASN A 1 83 ? 6.241 -8.620 -18.908 1.00 70.56 83 ASN A CA 1
ATOM 666 C C . ASN A 1 83 ? 5.200 -7.485 -18.755 1.00 70.56 83 ASN A C 1
ATOM 668 O O . ASN A 1 83 ? 4.489 -7.454 -17.747 1.00 70.56 83 ASN A O 1
ATOM 672 N N . PRO A 1 84 ? 5.032 -6.580 -19.740 1.00 68.44 84 PRO A N 1
ATOM 673 C CA . PRO A 1 84 ? 4.083 -5.465 -19.644 1.00 68.44 84 PRO A CA 1
ATOM 674 C C . PRO A 1 84 ? 2.624 -5.930 -19.531 1.00 68.44 84 PRO A C 1
ATOM 676 O O . PRO A 1 84 ? 1.822 -5.287 -18.853 1.00 68.44 84 PRO A O 1
ATOM 679 N N . TRP A 1 85 ? 2.278 -7.087 -20.107 1.00 71.88 85 TRP A N 1
ATOM 680 C CA . TRP A 1 85 ? 0.953 -7.693 -19.935 1.00 71.88 85 TRP A CA 1
ATOM 681 C C . TRP A 1 85 ? 0.713 -8.083 -18.478 1.00 71.88 85 TRP A C 1
ATOM 683 O O . TRP A 1 85 ? -0.365 -7.882 -17.929 1.00 71.88 85 TRP A O 1
ATOM 693 N N . TYR A 1 86 ? 1.736 -8.597 -17.810 1.00 73.94 86 TYR A N 1
ATOM 694 C CA . TYR A 1 86 ? 1.631 -8.969 -16.410 1.00 73.94 86 TYR A CA 1
ATOM 695 C C . TYR A 1 86 ? 1.438 -7.737 -15.498 1.00 73.94 86 TYR A C 1
ATOM 697 O O . TYR A 1 86 ? 0.585 -7.753 -14.606 1.00 73.94 86 TYR A O 1
ATOM 705 N N . HIS A 1 87 ? 2.128 -6.626 -15.781 1.00 71.00 87 HIS A N 1
ATOM 706 C CA . HIS A 1 87 ? 1.928 -5.356 -15.066 1.00 71.00 87 HIS A CA 1
ATOM 707 C C . HIS A 1 87 ? 0.509 -4.786 -15.259 1.00 71.00 87 HIS A C 1
ATOM 709 O O . HIS A 1 87 ? -0.147 -4.368 -14.299 1.00 71.00 87 HIS A O 1
ATOM 715 N N . LEU A 1 88 ? -0.020 -4.827 -16.483 1.00 73.56 88 LEU A N 1
ATOM 716 C CA . LEU A 1 88 ? -1.347 -4.282 -16.777 1.00 73.56 88 LEU A CA 1
ATOM 717 C C . LEU A 1 88 ? -2.482 -5.143 -16.192 1.00 73.56 88 LEU A C 1
ATOM 719 O O . LEU A 1 88 ? -3.435 -4.612 -15.623 1.00 73.56 88 LEU A O 1
ATOM 723 N N . PHE A 1 89 ? -2.382 -6.470 -16.313 1.00 79.12 89 PHE A N 1
ATOM 724 C CA . PHE A 1 89 ? -3.465 -7.394 -15.958 1.00 79.12 89 PHE A CA 1
ATOM 725 C C . PHE A 1 89 ? -3.378 -7.951 -14.533 1.00 79.12 89 PHE A C 1
ATOM 727 O O . PHE A 1 89 ? -4.388 -8.452 -14.037 1.00 79.12 89 PHE A O 1
ATOM 734 N N . LEU A 1 90 ? -2.225 -7.851 -13.857 1.00 77.88 90 LEU A N 1
ATOM 735 C CA . LEU A 1 90 ? -2.079 -8.295 -12.467 1.00 77.88 90 LEU A CA 1
ATOM 736 C C . LEU A 1 90 ? -1.670 -7.176 -11.501 1.00 77.88 90 LEU A C 1
ATOM 738 O O . LEU A 1 90 ? -2.342 -6.998 -10.486 1.00 77.88 90 LEU A O 1
ATOM 742 N N . HIS A 1 91 ? -0.629 -6.385 -11.796 1.00 79.94 91 HIS A N 1
ATOM 743 C CA . HIS A 1 91 ? -0.179 -5.341 -10.857 1.00 79.94 91 HIS A CA 1
ATOM 744 C C . HIS A 1 91 ? -1.214 -4.237 -10.686 1.00 79.94 91 HIS A C 1
ATOM 746 O O . HIS A 1 91 ? -1.588 -3.917 -9.559 1.00 79.94 91 HIS A O 1
ATOM 752 N N . THR A 1 92 ? -1.719 -3.687 -11.791 1.00 82.25 92 THR A N 1
ATOM 753 C CA . THR A 1 92 ? -2.686 -2.585 -11.735 1.00 82.25 92 THR A CA 1
ATOM 754 C C . THR A 1 92 ? -3.930 -2.968 -10.916 1.00 82.25 92 THR A C 1
ATOM 756 O O . THR A 1 92 ? -4.219 -2.262 -9.947 1.00 82.25 92 THR A O 1
ATOM 759 N N . PRO A 1 93 ? -4.609 -4.111 -11.162 1.00 86.94 93 PRO A N 1
ATOM 760 C CA . PRO A 1 93 ? -5.731 -4.542 -10.325 1.00 86.94 93 PRO A CA 1
ATOM 761 C C . PRO A 1 93 ? -5.383 -4.739 -8.846 1.00 86.94 93 PRO A C 1
ATOM 763 O O . PRO A 1 93 ? -6.180 -4.360 -7.986 1.00 86.94 93 PRO A O 1
ATOM 766 N N . VAL A 1 94 ? -4.211 -5.304 -8.525 1.00 87.56 94 VAL A N 1
ATOM 767 C CA . VAL A 1 94 ? -3.802 -5.528 -7.127 1.00 87.56 94 VAL A CA 1
ATOM 768 C C . VAL A 1 94 ? -3.558 -4.204 -6.407 1.00 87.56 94 VAL A C 1
ATOM 770 O O . VAL A 1 94 ? -4.082 -4.000 -5.310 1.00 87.56 94 VAL A O 1
ATOM 773 N N . ILE A 1 95 ? -2.842 -3.267 -7.032 1.00 86.31 95 ILE A N 1
ATOM 774 C CA . ILE A 1 95 ? -2.619 -1.937 -6.458 1.00 86.31 95 ILE A CA 1
ATOM 775 C C . ILE A 1 95 ? -3.961 -1.208 -6.293 1.00 86.31 95 ILE A C 1
ATOM 777 O O . ILE A 1 95 ? -4.218 -0.628 -5.238 1.00 86.31 95 ILE A O 1
ATOM 781 N N . THR A 1 96 ? -4.865 -1.280 -7.279 1.00 88.81 96 THR A N 1
ATOM 782 C CA . THR A 1 96 ? -6.215 -0.708 -7.156 1.00 88.81 96 THR A CA 1
ATOM 783 C C . THR A 1 96 ? -6.988 -1.326 -5.990 1.00 88.81 96 THR A C 1
ATOM 785 O O . THR A 1 96 ? -7.595 -0.591 -5.210 1.00 88.81 96 THR A O 1
ATOM 788 N N . ALA A 1 97 ? -6.940 -2.650 -5.816 1.00 89.31 97 ALA A N 1
ATOM 789 C CA . ALA A 1 97 ? -7.598 -3.331 -4.704 1.00 89.31 97 ALA A CA 1
ATOM 790 C C . ALA A 1 97 ? -7.061 -2.853 -3.345 1.00 89.31 97 ALA A C 1
ATOM 792 O O . ALA A 1 97 ? -7.853 -2.552 -2.450 1.00 89.31 97 ALA A O 1
ATOM 793 N N . ILE A 1 98 ? -5.738 -2.702 -3.209 1.00 89.62 98 ILE A N 1
ATOM 794 C CA . ILE A 1 98 ? -5.101 -2.152 -2.004 1.00 89.62 98 ILE A CA 1
ATOM 795 C C . ILE A 1 98 ? -5.629 -0.738 -1.724 1.00 89.62 98 ILE A C 1
ATOM 797 O O . ILE A 1 98 ? -6.077 -0.459 -0.612 1.00 89.62 98 ILE A O 1
ATOM 801 N N . LEU A 1 99 ? -5.655 0.147 -2.726 1.00 90.69 99 LEU A N 1
ATOM 802 C CA . LEU A 1 99 ? -6.161 1.515 -2.553 1.00 90.69 99 LEU A CA 1
ATOM 803 C C . LEU A 1 99 ? -7.631 1.539 -2.117 1.00 90.69 99 LEU A C 1
ATOM 805 O O . LEU A 1 99 ? -7.987 2.292 -1.211 1.00 90.69 99 LEU A O 1
ATOM 809 N N . VAL A 1 100 ? -8.480 0.704 -2.721 1.00 92.25 100 VAL A N 1
ATOM 810 C CA . VAL A 1 100 ? -9.909 0.613 -2.381 1.00 92.25 100 VAL A CA 1
ATOM 811 C C . VAL A 1 100 ? -10.112 0.102 -0.953 1.00 92.25 100 VAL A C 1
ATOM 813 O O . VAL A 1 100 ? -10.961 0.631 -0.236 1.00 92.25 100 VAL A O 1
ATOM 816 N N . MET A 1 101 ? -9.324 -0.881 -0.510 1.00 88.81 101 MET A N 1
ATOM 817 C CA . MET A 1 101 ? -9.395 -1.402 0.861 1.00 88.81 101 MET A CA 1
ATOM 818 C C . MET A 1 101 ? -8.920 -0.384 1.903 1.00 88.81 101 MET A C 1
ATOM 820 O O . MET A 1 101 ? -9.498 -0.298 2.987 1.00 88.81 101 MET A O 1
ATOM 824 N N . LEU A 1 102 ? -7.894 0.407 1.581 1.00 89.38 102 LEU A N 1
ATOM 825 C CA . LEU A 1 102 ? -7.333 1.411 2.489 1.00 89.38 102 LEU A CA 1
ATOM 826 C C . LEU A 1 102 ? -8.120 2.729 2.498 1.00 89.38 102 LEU A C 1
ATOM 828 O O . LEU A 1 102 ? -8.076 3.454 3.490 1.00 89.38 102 LEU A O 1
ATOM 832 N N . TRP A 1 103 ? -8.870 3.039 1.438 1.00 90.31 103 TRP A N 1
ATOM 833 C CA . TRP A 1 103 ? -9.683 4.254 1.332 1.00 90.31 103 TRP A CA 1
ATOM 834 C C . TRP A 1 103 ? -10.606 4.517 2.537 1.00 90.31 103 TRP A C 1
ATOM 836 O O . TRP A 1 103 ? -10.532 5.616 3.099 1.00 90.31 103 TRP A O 1
ATOM 846 N N . PRO A 1 104 ? -11.462 3.571 2.983 1.00 87.12 104 PRO A N 1
ATOM 847 C CA . PRO A 1 104 ? -12.318 3.801 4.146 1.00 87.12 104 PRO A CA 1
ATOM 848 C C . PRO A 1 104 ? -11.498 4.057 5.418 1.00 87.12 104 PRO A C 1
ATOM 850 O O . PRO A 1 104 ? -11.822 4.975 6.170 1.00 87.12 104 PRO A O 1
ATOM 853 N N . LEU A 1 105 ? -10.388 3.332 5.608 1.00 85.12 105 LEU A N 1
ATOM 854 C CA . LEU A 1 105 ? -9.481 3.514 6.748 1.00 85.12 105 LEU A CA 1
ATOM 855 C C . LEU A 1 105 ? -8.833 4.905 6.742 1.00 85.12 105 LEU A C 1
ATOM 857 O O . LEU A 1 105 ? -8.703 5.545 7.783 1.00 85.12 105 LEU A O 1
ATOM 861 N N . ALA A 1 106 ? -8.451 5.404 5.566 1.00 85.75 106 ALA A N 1
ATOM 862 C CA . ALA A 1 106 ? -7.897 6.742 5.419 1.00 85.75 106 ALA A CA 1
ATOM 863 C C . ALA A 1 106 ? -8.960 7.819 5.676 1.00 85.75 106 ALA A C 1
ATOM 865 O O . ALA A 1 106 ? -8.686 8.817 6.342 1.00 85.75 106 ALA A O 1
ATOM 866 N N . ARG A 1 107 ? -10.184 7.626 5.172 1.00 86.56 107 ARG A N 1
ATOM 867 C CA . ARG A 1 107 ? -11.278 8.598 5.290 1.00 86.56 107 ARG A CA 1
ATOM 868 C C . ARG A 1 107 ? -11.762 8.764 6.730 1.00 86.56 107 ARG A C 1
ATOM 870 O O . ARG A 1 107 ? -11.978 9.904 7.154 1.00 86.56 107 ARG A O 1
ATOM 877 N N . GLU A 1 108 ? -11.923 7.653 7.442 1.00 82.94 108 GLU A N 1
ATOM 878 C CA . GLU A 1 108 ? -12.334 7.617 8.852 1.00 82.94 108 GLU A CA 1
ATOM 879 C C . GLU A 1 108 ? -11.170 7.895 9.816 1.00 82.94 108 GLU A C 1
ATOM 881 O O . GLU A 1 108 ? -11.398 8.283 10.959 1.00 82.94 108 GLU A O 1
ATOM 886 N N . GLY A 1 109 ? -9.928 7.746 9.351 1.00 73.81 109 GLY A N 1
ATOM 887 C CA . GLY A 1 109 ? -8.725 7.996 10.133 1.00 73.81 109 GLY A CA 1
ATOM 888 C C . GLY A 1 109 ? -8.356 9.473 10.312 1.00 73.81 109 GLY A C 1
ATOM 889 O O . GLY A 1 109 ? -9.008 10.410 9.835 1.00 73.81 109 GLY A O 1
ATOM 890 N N . ASN A 1 110 ? -7.229 9.675 10.995 1.00 80.94 110 ASN A N 1
ATOM 891 C CA . ASN A 1 110 ? -6.689 10.994 11.314 1.00 80.94 110 ASN A CA 1
ATOM 892 C C . ASN A 1 110 ? -6.143 11.723 10.075 1.00 80.94 110 ASN A C 1
ATOM 894 O O . ASN A 1 110 ? -5.850 11.122 9.041 1.00 80.94 110 ASN A O 1
ATOM 898 N N . ALA A 1 111 ? -5.910 13.035 10.204 1.00 85.50 111 ALA A N 1
ATOM 899 C CA . ALA A 1 111 ? -5.323 13.857 9.138 1.00 85.50 111 ALA A CA 1
ATOM 900 C C . ALA A 1 111 ? -3.984 13.300 8.607 1.00 85.50 111 ALA A C 1
ATOM 902 O O . ALA A 1 111 ? -3.690 13.434 7.422 1.00 85.50 111 ALA A O 1
ATOM 903 N N . ILE A 1 112 ? -3.197 12.641 9.466 1.00 86.56 112 ILE A N 1
ATOM 904 C CA . ILE A 1 112 ? -1.939 11.981 9.088 1.00 86.56 112 ILE A CA 1
ATOM 905 C C . ILE A 1 112 ? -2.208 10.789 8.160 1.00 86.56 112 ILE A C 1
ATOM 907 O O . ILE A 1 112 ? -1.628 10.725 7.080 1.00 86.56 112 ILE A O 1
ATOM 911 N N . SER A 1 113 ? -3.135 9.896 8.524 1.00 84.50 113 SER A N 1
ATOM 912 C CA . SER A 1 113 ? -3.527 8.743 7.701 1.00 84.50 113 SER A CA 1
ATOM 913 C C . SER A 1 113 ? -4.036 9.175 6.325 1.00 84.50 113 SER A C 1
ATOM 915 O O . SER A 1 113 ? -3.680 8.561 5.322 1.00 84.50 113 SER A O 1
ATOM 917 N N . LYS A 1 114 ? -4.792 10.281 6.255 1.00 87.62 114 LYS A N 1
ATOM 918 C CA . LYS A 1 114 ? -5.236 10.880 4.984 1.00 87.62 114 LYS A CA 1
ATOM 919 C C . LYS A 1 114 ? -4.062 11.323 4.120 1.00 87.62 114 LYS A C 1
ATOM 921 O O . LYS A 1 114 ? -4.018 10.973 2.950 1.00 87.62 114 LYS A O 1
ATOM 926 N N . ARG A 1 115 ? -3.096 12.048 4.694 1.00 89.75 115 ARG A N 1
ATOM 927 C CA . ARG A 1 115 ? -1.903 12.516 3.966 1.00 89.75 115 ARG A CA 1
ATOM 928 C C . ARG A 1 115 ? -1.060 11.355 3.440 1.00 89.75 115 ARG A C 1
ATOM 930 O O . ARG A 1 115 ? -0.668 11.383 2.279 1.00 89.75 115 ARG A O 1
ATOM 937 N N . ILE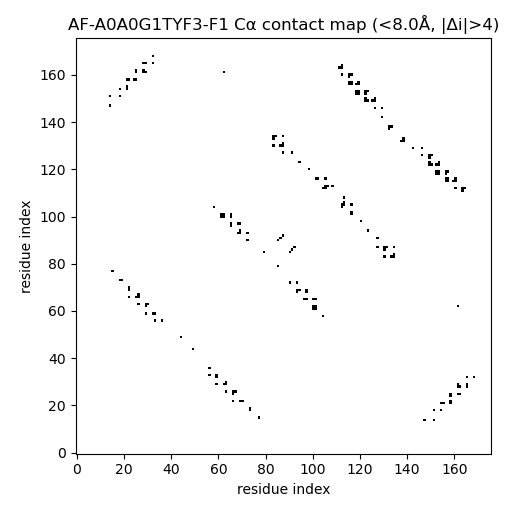 A 1 116 ? -0.815 10.337 4.268 1.00 90.25 116 ILE A N 1
ATOM 938 C CA . ILE A 1 116 ? -0.060 9.142 3.865 1.00 90.25 116 ILE A CA 1
ATOM 939 C C . ILE A 1 116 ? -0.786 8.419 2.724 1.00 90.25 116 ILE A C 1
ATOM 941 O O . ILE A 1 116 ? -0.162 8.074 1.724 1.00 90.25 116 ILE A O 1
ATOM 945 N N . PHE A 1 117 ? -2.109 8.259 2.831 1.00 91.69 117 PHE A N 1
ATOM 946 C CA . PHE A 1 117 ? -2.909 7.673 1.761 1.00 91.69 117 PHE A CA 1
ATOM 947 C C . PHE A 1 117 ? -2.858 8.505 0.473 1.00 91.69 117 PHE A C 1
ATOM 949 O O . PHE A 1 117 ? -2.730 7.933 -0.600 1.00 91.69 117 PHE A O 1
ATOM 956 N N . THR A 1 118 ? -2.909 9.839 0.546 1.00 90.31 118 THR A N 1
ATOM 957 C CA . THR A 1 118 ? -2.769 10.697 -0.643 1.00 90.31 118 THR A CA 1
ATOM 958 C C . THR A 1 118 ? -1.425 10.478 -1.336 1.00 90.31 118 THR A C 1
ATOM 960 O O . THR A 1 118 ? -1.391 10.372 -2.559 1.00 90.31 118 THR A O 1
ATOM 963 N N . ILE A 1 119 ? -0.328 10.367 -0.578 1.00 91.75 119 ILE A N 1
ATOM 964 C CA . ILE A 1 119 ? 1.004 10.078 -1.136 1.00 91.75 119 ILE A CA 1
ATOM 965 C C . ILE A 1 119 ? 1.005 8.705 -1.819 1.00 91.75 119 ILE A C 1
ATOM 967 O O . ILE A 1 119 ? 1.438 8.598 -2.965 1.00 91.75 119 ILE A O 1
ATOM 971 N N . LEU A 1 120 ? 0.467 7.680 -1.148 1.00 91.56 120 LEU A N 1
ATOM 972 C CA . LEU A 1 120 ? 0.324 6.334 -1.708 1.00 91.56 120 LEU A CA 1
ATOM 973 C C . LEU A 1 120 ? -0.503 6.348 -3.000 1.00 91.56 120 LEU A C 1
ATOM 975 O O . LEU A 1 120 ? -0.105 5.746 -3.991 1.00 91.56 120 LEU A O 1
ATOM 979 N N . PHE A 1 121 ? -1.626 7.065 -3.003 1.00 92.44 121 PHE A N 1
ATOM 980 C CA . PHE A 1 121 ? -2.534 7.178 -4.138 1.00 92.44 121 PHE A CA 1
ATOM 981 C C . PHE A 1 121 ? -1.862 7.848 -5.337 1.00 92.44 121 PHE 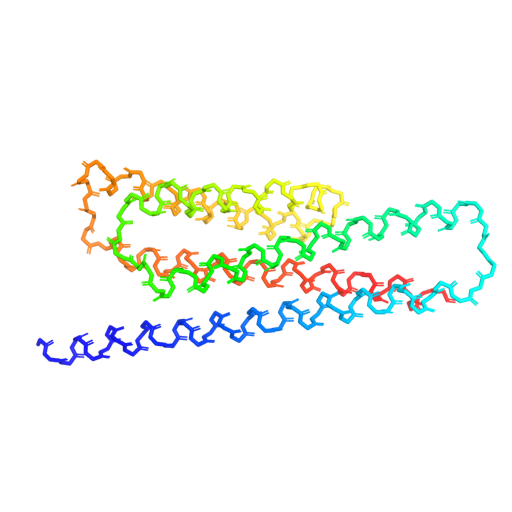A C 1
ATOM 983 O O . PHE A 1 121 ? -1.893 7.305 -6.437 1.00 92.44 121 PHE A O 1
ATOM 990 N N . VAL A 1 122 ? -1.211 8.996 -5.133 1.00 93.38 122 VAL A N 1
ATOM 991 C CA . VAL A 1 122 ? -0.506 9.711 -6.207 1.00 93.38 122 VAL A CA 1
ATOM 992 C C . VAL A 1 122 ? 0.623 8.851 -6.771 1.00 93.38 122 VAL A C 1
ATOM 994 O O . VAL A 1 122 ? 0.747 8.728 -7.990 1.00 93.38 122 VAL A O 1
ATOM 997 N N . ALA A 1 123 ? 1.410 8.204 -5.909 1.00 90.19 123 ALA A N 1
ATOM 998 C CA . ALA A 1 123 ? 2.475 7.313 -6.352 1.00 90.19 123 ALA A CA 1
ATOM 999 C C . ALA A 1 123 ? 1.927 6.103 -7.130 1.00 90.19 123 ALA A C 1
ATOM 1001 O O . ALA A 1 123 ? 2.492 5.726 -8.154 1.00 90.19 123 ALA A O 1
ATOM 1002 N N . ALA A 1 124 ? 0.819 5.504 -6.683 1.00 89.19 124 ALA A N 1
ATOM 1003 C CA . ALA A 1 124 ? 0.138 4.398 -7.361 1.00 89.19 124 ALA A CA 1
ATOM 1004 C C . ALA A 1 124 ? -0.385 4.785 -8.745 1.00 89.19 124 ALA A C 1
ATOM 1006 O O . ALA A 1 124 ? -0.064 4.119 -9.724 1.00 89.19 124 ALA A O 1
ATOM 1007 N N . VAL A 1 125 ? -1.120 5.893 -8.846 1.00 91.00 125 VAL A N 1
ATOM 1008 C CA . VAL A 1 125 ? -1.654 6.381 -10.126 1.00 91.00 125 VAL A CA 1
ATOM 1009 C C . VAL A 1 125 ? -0.524 6.720 -11.095 1.00 91.00 125 VAL A C 1
ATOM 1011 O O . VAL A 1 125 ? -0.613 6.394 -12.278 1.00 91.00 125 VAL A O 1
ATOM 1014 N N . THR A 1 126 ? 0.561 7.323 -10.604 1.00 89.50 126 THR A N 1
ATOM 1015 C CA . THR A 1 126 ? 1.725 7.641 -11.442 1.00 89.50 126 THR A CA 1
ATOM 1016 C C . THR A 1 126 ? 2.383 6.364 -11.968 1.00 89.50 126 THR A C 1
ATOM 1018 O O . THR A 1 126 ? 2.665 6.281 -13.157 1.00 89.50 126 THR A O 1
ATOM 1021 N N . HIS A 1 127 ? 2.559 5.339 -11.125 1.00 85.69 127 HIS A N 1
ATOM 1022 C CA . HIS A 1 127 ? 3.110 4.048 -11.550 1.00 85.69 127 HIS A CA 1
ATOM 1023 C C . HIS A 1 127 ? 2.228 3.358 -12.596 1.00 85.69 127 HIS A C 1
ATOM 1025 O O . HIS A 1 127 ? 2.722 2.983 -13.653 1.00 85.69 127 HIS A O 1
ATOM 1031 N N . MET A 1 128 ? 0.918 3.264 -12.345 1.00 86.06 128 MET A N 1
ATOM 1032 C CA . MET A 1 128 ? -0.039 2.695 -13.304 1.00 86.06 128 MET A CA 1
ATOM 1033 C C . MET A 1 128 ? -0.033 3.456 -14.634 1.00 86.06 128 MET A C 1
ATOM 1035 O O . MET A 1 128 ? -0.164 2.861 -15.697 1.00 86.06 128 MET A O 1
ATOM 1039 N N . SER A 1 129 ? 0.141 4.780 -14.596 1.00 87.00 129 SER A N 1
ATOM 1040 C CA . SER A 1 129 ? 0.228 5.590 -15.815 1.00 87.00 129 SER A CA 1
ATOM 1041 C C . SER A 1 129 ? 1.469 5.233 -16.637 1.00 87.00 129 SER A C 1
ATOM 1043 O O . SER A 1 129 ? 1.383 5.159 -17.860 1.00 87.00 129 SER A O 1
ATOM 1045 N N . LEU A 1 130 ? 2.603 4.955 -15.983 1.00 84.31 130 LEU A N 1
ATOM 1046 C CA . LEU A 1 130 ? 3.799 4.449 -16.662 1.00 84.31 130 LEU A CA 1
ATOM 1047 C C . LEU A 1 130 ? 3.568 3.043 -17.232 1.00 84.31 130 LEU A C 1
ATOM 1049 O O . LEU A 1 130 ? 4.016 2.762 -18.341 1.00 84.31 130 LEU A O 1
ATOM 1053 N N . ASP A 1 131 ? 2.857 2.158 -16.524 1.00 81.12 131 ASP A N 1
ATOM 1054 C CA . ASP A 1 131 ? 2.478 0.830 -17.042 1.00 81.12 131 ASP A CA 1
ATOM 1055 C C . ASP A 1 131 ? 1.664 0.943 -18.337 1.00 81.12 131 ASP A C 1
ATOM 1057 O O . ASP A 1 131 ? 1.980 0.286 -19.329 1.00 81.12 131 ASP A O 1
ATOM 1061 N N . VAL A 1 132 ? 0.670 1.835 -18.357 1.00 82.62 132 VAL A N 1
ATOM 1062 C CA . VAL A 1 132 ? -0.155 2.100 -19.542 1.00 82.62 132 VAL A CA 1
ATOM 1063 C C . VAL A 1 132 ? 0.680 2.680 -20.685 1.00 82.62 132 VAL A C 1
ATOM 1065 O O . VAL A 1 132 ? 0.550 2.221 -21.813 1.00 82.62 132 VAL A O 1
ATOM 1068 N N . LEU A 1 133 ? 1.555 3.655 -20.422 1.00 82.38 133 LEU A N 1
ATOM 1069 C CA . LEU A 1 133 ? 2.418 4.238 -21.459 1.00 82.38 133 LEU A CA 1
ATOM 1070 C C . LEU A 1 133 ? 3.362 3.199 -22.077 1.00 82.38 133 LEU A C 1
ATOM 1072 O O . LEU A 1 133 ? 3.481 3.132 -23.298 1.00 82.38 133 LEU A O 1
ATOM 1076 N N . SER A 1 134 ? 3.970 2.355 -21.242 1.00 77.00 134 SER A N 1
ATOM 1077 C CA . SER A 1 134 ? 4.856 1.273 -21.684 1.00 77.00 134 SER A CA 1
ATOM 1078 C C . SER A 1 134 ? 4.119 0.210 -22.502 1.00 77.00 134 SER A C 1
ATOM 1080 O O . SER A 1 134 ? 4.666 -0.302 -23.470 1.00 77.00 134 SER A O 1
ATOM 1082 N N . PHE A 1 135 ? 2.852 -0.073 -22.181 1.00 78.75 135 PHE A N 1
ATOM 1083 C CA . PHE A 1 135 ? 2.013 -0.969 -22.983 1.00 78.75 135 PHE A CA 1
ATOM 1084 C C . PHE A 1 135 ? 1.789 -0.460 -24.420 1.00 78.75 135 PHE A C 1
ATOM 1086 O O . PHE A 1 135 ? 1.600 -1.263 -25.330 1.00 78.75 135 PHE A O 1
ATOM 1093 N N . PHE A 1 136 ? 1.828 0.857 -24.636 1.00 81.25 136 PHE A N 1
ATOM 1094 C CA . PHE A 1 136 ? 1.723 1.489 -25.956 1.00 81.25 136 PHE A CA 1
ATOM 1095 C C . PHE A 1 136 ? 3.094 1.825 -26.578 1.00 81.25 136 PHE A C 1
ATOM 1097 O O . PHE A 1 136 ? 3.174 2.715 -27.422 1.00 81.25 136 PHE A O 1
ATOM 1104 N N . ASP A 1 137 ? 4.168 1.150 -26.150 1.00 77.06 137 ASP A N 1
ATOM 1105 C CA . ASP A 1 137 ? 5.554 1.332 -26.618 1.00 77.06 137 ASP A CA 1
ATOM 1106 C C . ASP A 1 137 ? 6.137 2.748 -26.397 1.00 77.06 137 ASP A C 1
ATOM 1108 O O . ASP A 1 137 ? 7.160 3.126 -26.980 1.00 77.06 137 ASP A O 1
ATOM 1112 N N . TYR A 1 138 ? 5.534 3.554 -25.514 1.00 76.38 138 TYR A N 1
ATOM 1113 C CA . TYR A 1 138 ? 6.099 4.840 -25.105 1.00 76.38 138 TYR A CA 1
ATOM 1114 C C . TYR A 1 138 ? 7.073 4.643 -23.943 1.00 76.38 138 TYR A C 1
ATOM 1116 O O . TYR A 1 138 ? 6.686 4.635 -22.773 1.00 76.38 138 TYR A O 1
ATOM 1124 N N . HIS A 1 139 ? 8.363 4.538 -24.261 1.00 71.88 139 HIS A N 1
ATOM 1125 C CA . HIS A 1 139 ? 9.422 4.444 -23.258 1.00 71.88 139 HIS A CA 1
ATOM 1126 C C . HIS A 1 139 ? 10.092 5.797 -23.013 1.00 71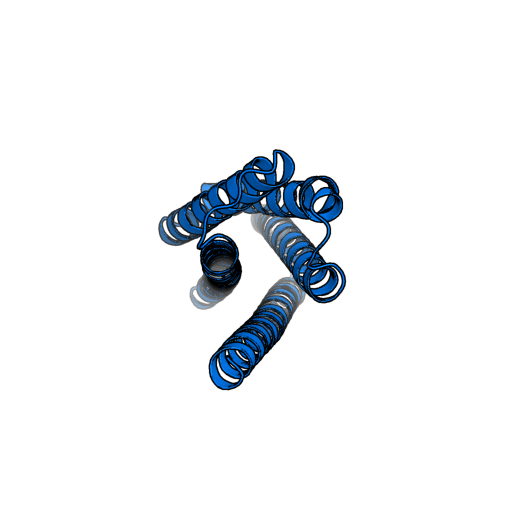.88 139 HIS A C 1
ATOM 1128 O O . HIS A 1 139 ? 10.666 6.415 -23.912 1.00 71.88 139 HIS A O 1
ATOM 1134 N N . LEU A 1 140 ? 10.060 6.253 -21.762 1.00 70.69 140 LEU A N 1
ATOM 1135 C CA . LEU A 1 140 ? 10.893 7.361 -21.306 1.00 70.69 140 LEU A CA 1
ATOM 1136 C C . LEU A 1 140 ? 12.302 6.840 -21.005 1.00 70.69 140 LEU A C 1
ATOM 1138 O O . LEU A 1 140 ? 12.462 5.772 -20.419 1.00 70.69 140 LEU A O 1
ATOM 1142 N N . LEU A 1 141 ? 13.331 7.638 -21.309 1.00 69.31 141 LEU A N 1
ATOM 1143 C CA . LEU A 1 141 ? 14.738 7.300 -21.026 1.00 69.31 141 LEU A CA 1
ATOM 1144 C C . LEU A 1 141 ? 14.984 6.930 -19.543 1.00 69.31 141 LEU A C 1
ATOM 1146 O O . LEU A 1 141 ? 15.923 6.209 -19.224 1.00 69.31 141 LEU A O 1
ATOM 1150 N N . TRP A 1 142 ? 14.130 7.422 -18.640 1.00 73.50 142 TRP A N 1
ATOM 1151 C CA . TRP A 1 142 ? 14.231 7.260 -17.187 1.00 73.50 142 TRP A CA 1
ATOM 1152 C C . TRP A 1 142 ? 13.132 6.372 -16.584 1.00 73.50 142 TRP A C 1
ATOM 1154 O O . TRP A 1 142 ? 12.942 6.392 -15.368 1.00 73.50 142 TRP A O 1
ATOM 1164 N N . ASP A 1 143 ? 12.403 5.600 -17.397 1.00 75.31 143 ASP A N 1
ATOM 1165 C CA . ASP A 1 143 ? 11.218 4.857 -16.940 1.00 75.31 143 ASP A CA 1
ATOM 1166 C C . ASP A 1 143 ? 11.549 3.844 -15.827 1.00 75.31 143 ASP A C 1
ATOM 1168 O O . ASP A 1 143 ? 10.883 3.798 -14.794 1.00 75.31 143 ASP A O 1
ATOM 1172 N N . HIS A 1 144 ? 12.660 3.112 -15.959 1.00 72.38 144 HIS A N 1
ATOM 1173 C CA . HIS A 1 144 ? 13.124 2.168 -14.934 1.00 72.38 144 HIS A CA 1
ATOM 1174 C C . HIS A 1 144 ? 13.404 2.842 -13.582 1.00 72.38 144 HIS A C 1
ATOM 1176 O O . HIS A 1 144 ? 13.018 2.327 -12.532 1.00 72.38 144 HIS A O 1
ATOM 1182 N N . ILE A 1 145 ? 14.027 4.024 -13.600 1.00 76.81 145 ILE A N 1
ATOM 1183 C CA . ILE A 1 145 ? 14.370 4.773 -12.384 1.00 76.81 145 ILE A CA 1
ATOM 1184 C C . ILE A 1 145 ? 13.109 5.381 -11.762 1.00 76.81 145 ILE A C 1
ATOM 1186 O O . ILE A 1 145 ? 12.926 5.304 -10.547 1.00 76.81 145 ILE A O 1
ATOM 1190 N N . ALA A 1 146 ? 12.204 5.927 -12.578 1.00 80.44 146 ALA A N 1
ATOM 1191 C CA . ALA A 1 146 ? 10.927 6.455 -12.106 1.00 80.44 146 ALA A CA 1
ATOM 1192 C C . ALA A 1 146 ? 10.081 5.362 -11.431 1.00 80.44 146 ALA A C 1
ATOM 1194 O O . ALA A 1 146 ? 9.594 5.561 -10.317 1.00 80.44 146 ALA A O 1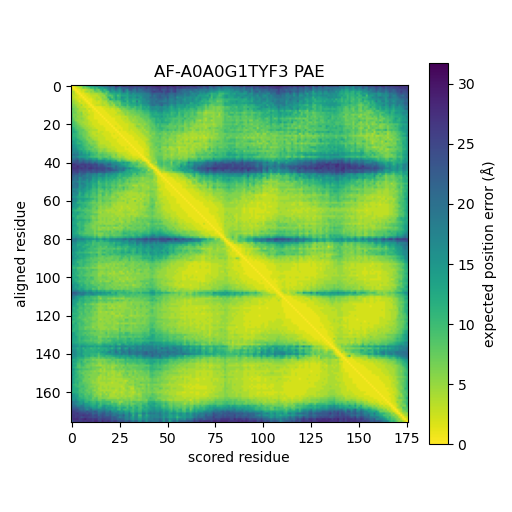
ATOM 1195 N N . ARG A 1 147 ? 9.974 4.180 -12.050 1.00 80.00 147 ARG A N 1
ATOM 1196 C CA . ARG A 1 147 ? 9.291 3.012 -11.473 1.00 80.00 147 ARG A CA 1
ATOM 1197 C C . ARG A 1 147 ? 9.925 2.577 -10.159 1.00 80.00 147 ARG A C 1
ATOM 1199 O O . ARG A 1 147 ? 9.208 2.386 -9.181 1.00 80.00 147 ARG A O 1
ATOM 1206 N N . ALA A 1 148 ? 11.252 2.474 -10.103 1.00 76.38 148 ALA A N 1
ATOM 1207 C CA . ALA A 1 148 ? 11.974 2.105 -8.887 1.00 76.38 148 ALA A CA 1
ATOM 1208 C C . ALA A 1 148 ? 11.673 3.065 -7.718 1.00 76.38 148 ALA A C 1
ATOM 1210 O O . ALA A 1 148 ? 11.347 2.629 -6.608 1.00 76.38 148 ALA A O 1
ATOM 1211 N N . VAL A 1 149 ? 11.697 4.375 -7.979 1.00 82.00 149 VAL A N 1
ATOM 1212 C CA . VAL A 1 149 ? 11.369 5.403 -6.981 1.00 82.00 149 VAL A CA 1
ATOM 1213 C C . VAL A 1 149 ? 9.906 5.304 -6.548 1.00 82.00 149 VAL A C 1
ATOM 1215 O O . VAL A 1 149 ? 9.630 5.271 -5.349 1.00 82.00 149 VAL A O 1
ATOM 1218 N N . LEU A 1 150 ? 8.966 5.208 -7.492 1.00 86.88 150 LEU A N 1
ATOM 1219 C CA . LEU A 1 150 ? 7.532 5.130 -7.193 1.00 86.88 150 LEU A CA 1
ATOM 1220 C C . LEU A 1 150 ? 7.185 3.897 -6.355 1.00 86.88 150 LEU A C 1
ATOM 1222 O O . LEU A 1 150 ? 6.462 4.025 -5.369 1.00 86.88 150 LEU A O 1
ATOM 1226 N N . LYS A 1 151 ? 7.763 2.737 -6.679 1.00 81.50 151 LYS A N 1
ATOM 1227 C CA . LYS A 1 151 ? 7.626 1.497 -5.899 1.00 81.50 151 LYS A CA 1
ATOM 1228 C C . LYS A 1 151 ? 8.121 1.671 -4.465 1.00 81.50 151 LYS A C 1
ATOM 1230 O O . LYS A 1 151 ? 7.448 1.286 -3.511 1.00 81.50 151 LYS A O 1
ATOM 1235 N N . THR A 1 152 ? 9.278 2.309 -4.300 1.00 81.81 152 THR A N 1
ATOM 1236 C CA . THR A 1 152 ? 9.852 2.584 -2.975 1.00 81.81 152 THR A CA 1
ATOM 1237 C C . THR A 1 152 ? 8.951 3.517 -2.162 1.00 81.81 152 THR A C 1
ATOM 1239 O O . THR A 1 152 ? 8.674 3.252 -0.992 1.00 81.81 152 THR A O 1
ATOM 1242 N N . VAL A 1 153 ? 8.424 4.574 -2.789 1.00 86.69 153 VAL A N 1
ATOM 1243 C CA . VAL A 1 153 ? 7.465 5.495 -2.160 1.00 86.69 153 VAL A CA 1
ATOM 1244 C C . VAL A 1 153 ? 6.180 4.767 -1.761 1.00 86.69 153 VAL A C 1
ATOM 1246 O O . VAL A 1 153 ? 5.687 4.986 -0.657 1.00 86.69 153 VAL A O 1
ATOM 1249 N N . GLN A 1 154 ? 5.653 3.881 -2.609 1.00 87.12 154 GLN A N 1
ATOM 1250 C CA . GLN A 1 154 ? 4.451 3.097 -2.316 1.00 87.12 154 GLN A CA 1
ATOM 1251 C C . GLN A 1 154 ? 4.660 2.159 -1.120 1.00 87.12 154 GLN A C 1
ATOM 1253 O O . GLN A 1 154 ? 3.837 2.160 -0.206 1.00 87.12 154 GLN A O 1
ATOM 1258 N N . ALA A 1 155 ? 5.769 1.412 -1.071 1.00 83.50 155 ALA A N 1
ATOM 1259 C CA . ALA A 1 155 ? 6.076 0.539 0.064 1.00 83.50 155 ALA A CA 1
ATOM 1260 C C . ALA A 1 155 ? 6.268 1.313 1.371 1.00 83.50 155 ALA A C 1
ATOM 1262 O O . ALA A 1 155 ? 5.723 0.918 2.402 1.00 83.50 155 ALA A O 1
ATOM 1263 N N . LEU A 1 156 ? 6.989 2.437 1.335 1.00 84.94 156 LEU A N 1
ATOM 1264 C CA . LEU A 1 156 ? 7.162 3.291 2.510 1.00 84.94 156 LEU A CA 1
ATOM 1265 C C . LEU A 1 156 ? 5.832 3.883 2.975 1.00 84.94 156 LEU A C 1
ATOM 1267 O O . LEU A 1 156 ? 5.534 3.857 4.167 1.00 84.94 156 LEU A O 1
ATOM 1271 N N . ALA A 1 157 ? 5.012 4.393 2.056 1.00 87.25 157 ALA A N 1
ATOM 1272 C CA . ALA A 1 157 ? 3.709 4.948 2.396 1.00 87.25 157 ALA A CA 1
ATOM 1273 C C . ALA A 1 157 ? 2.786 3.877 2.997 1.00 87.25 157 ALA A C 1
ATOM 1275 O O . ALA A 1 157 ? 2.127 4.143 4.001 1.00 87.25 157 ALA A O 1
ATOM 1276 N N . LEU A 1 158 ? 2.785 2.657 2.450 1.00 86.81 158 LEU A N 1
ATOM 1277 C CA . LEU A 1 158 ? 2.033 1.534 3.005 1.00 86.81 158 LEU A CA 1
ATOM 1278 C C . LEU A 1 158 ? 2.521 1.170 4.416 1.00 86.81 158 LEU A C 1
ATOM 1280 O O . LEU A 1 158 ? 1.709 1.047 5.332 1.00 86.81 158 LEU A O 1
ATOM 1284 N N . TYR A 1 159 ? 3.838 1.090 4.615 1.00 84.69 159 TYR A N 1
ATOM 1285 C CA . TYR A 1 159 ? 4.441 0.837 5.923 1.00 84.69 159 TYR A CA 1
ATOM 1286 C C . TYR A 1 159 ? 4.049 1.902 6.952 1.00 84.69 159 TYR A C 1
ATOM 1288 O O . TYR A 1 159 ? 3.543 1.572 8.025 1.00 84.69 159 TYR A O 1
ATOM 1296 N N . PHE A 1 160 ? 4.200 3.188 6.621 1.00 86.69 160 PHE A N 1
ATOM 1297 C CA . PHE A 1 160 ? 3.805 4.275 7.517 1.00 86.69 160 PHE A CA 1
ATOM 1298 C C . PHE A 1 160 ? 2.298 4.297 7.777 1.00 86.69 160 PHE A C 1
ATOM 1300 O O . PHE A 1 160 ? 1.881 4.683 8.870 1.00 86.69 160 PHE A O 1
ATOM 1307 N N . PHE A 1 161 ? 1.473 3.873 6.817 1.00 87.38 161 PHE A N 1
ATOM 1308 C CA . PHE A 1 161 ? 0.031 3.753 7.008 1.00 87.38 161 PHE A CA 1
ATOM 1309 C C . PHE A 1 161 ? -0.302 2.673 8.046 1.00 87.38 161 PHE A C 1
ATOM 1311 O O . PHE A 1 161 ? -1.037 2.949 8.997 1.00 87.38 161 PHE A O 1
ATOM 1318 N N . VAL A 1 162 ? 0.293 1.482 7.909 1.00 85.62 162 VAL A N 1
ATOM 1319 C CA . VAL A 1 162 ? 0.158 0.370 8.865 1.00 85.62 162 VAL A CA 1
ATOM 1320 C C . VAL A 1 162 ? 0.653 0.787 10.249 1.00 85.62 162 VAL A C 1
ATOM 1322 O O . VAL A 1 162 ? -0.079 0.646 11.228 1.00 85.62 162 VAL A O 1
ATOM 1325 N N . LEU A 1 163 ? 1.847 1.378 10.328 1.00 84.94 163 LEU A N 1
ATOM 1326 C CA . LEU A 1 163 ? 2.448 1.836 11.579 1.00 84.94 163 LEU A CA 1
ATOM 1327 C C . LEU A 1 163 ? 1.580 2.896 12.271 1.00 84.94 163 LEU A C 1
ATOM 1329 O O . LEU A 1 163 ? 1.331 2.818 13.472 1.00 84.94 163 LEU A O 1
ATOM 1333 N N . THR A 1 164 ? 1.070 3.873 11.515 1.00 83.88 164 THR A N 1
ATOM 1334 C CA . THR A 1 164 ? 0.178 4.908 12.060 1.00 83.88 164 THR A CA 1
ATOM 1335 C C . THR A 1 164 ? -1.091 4.281 12.627 1.00 83.88 164 THR A C 1
ATOM 1337 O O . THR A 1 164 ? -1.538 4.683 13.699 1.00 83.88 164 THR A O 1
ATOM 1340 N N . HIS A 1 165 ? -1.657 3.282 11.945 1.00 80.06 165 HIS A N 1
ATOM 1341 C CA . HIS A 1 165 ? -2.849 2.575 12.408 1.00 80.06 165 HIS A CA 1
ATOM 1342 C C . HIS A 1 165 ? -2.576 1.742 13.676 1.00 80.06 165 HIS A C 1
ATOM 1344 O O . HIS A 1 165 ? -3.362 1.793 14.622 1.00 80.06 165 HIS A O 1
ATOM 1350 N N . ALA A 1 166 ? -1.433 1.051 13.748 1.00 74.88 166 ALA A N 1
ATOM 1351 C CA . ALA A 1 166 ? -1.013 0.286 14.924 1.00 74.88 166 ALA A CA 1
ATOM 1352 C C . ALA A 1 166 ? -0.770 1.183 16.156 1.00 74.88 166 ALA A C 1
ATOM 1354 O O . ALA A 1 166 ? -1.284 0.908 17.243 1.00 74.88 166 ALA A O 1
ATOM 1355 N N . ILE A 1 167 ? -0.058 2.306 15.984 1.00 76.94 167 ILE A N 1
ATOM 1356 C CA . ILE A 1 167 ? 0.211 3.279 17.060 1.00 76.94 167 ILE A CA 1
ATOM 1357 C C . ILE A 1 167 ? -1.081 3.936 17.560 1.00 76.94 167 ILE A C 1
ATOM 1359 O O . ILE A 1 167 ? -1.223 4.214 18.754 1.00 76.94 167 ILE A O 1
ATOM 1363 N N . LEU A 1 168 ? -2.035 4.216 16.668 1.00 71.12 168 LEU A N 1
ATOM 1364 C CA . LEU A 1 168 ? -3.294 4.834 17.077 1.00 71.12 168 LEU A CA 1
ATOM 1365 C C . LEU A 1 168 ? -4.117 3.895 17.964 1.00 71.12 168 LEU A C 1
ATOM 1367 O O . LEU A 1 168 ? -4.633 4.321 18.998 1.00 71.12 168 LEU A O 1
ATOM 1371 N N . ASN A 1 169 ? -4.180 2.614 17.601 1.00 64.44 169 ASN A N 1
ATOM 1372 C CA . ASN A 1 169 ? -4.925 1.619 18.366 1.00 64.44 169 ASN A CA 1
ATOM 1373 C C . ASN A 1 169 ? -4.254 1.272 19.702 1.00 64.44 169 ASN A C 1
ATOM 1375 O O . ASN A 1 169 ? -4.959 1.004 20.676 1.00 64.44 169 ASN A O 1
ATOM 1379 N N . SER A 1 170 ? -2.922 1.346 19.803 1.00 62.91 170 SER A N 1
ATOM 1380 C CA . SER A 1 170 ? -2.225 1.157 21.084 1.00 62.91 170 SER A CA 1
ATOM 1381 C C . SER A 1 170 ? -2.441 2.326 22.054 1.00 62.91 170 SER A C 1
ATOM 1383 O O . SER A 1 170 ? -2.653 2.098 23.246 1.00 62.91 170 SER A O 1
ATOM 1385 N N . LYS A 1 171 ? -2.491 3.574 21.563 1.00 56.38 171 LYS A N 1
ATOM 1386 C CA . LYS A 1 171 ? -2.762 4.761 22.399 1.00 56.38 171 LYS A CA 1
ATOM 1387 C C . LYS A 1 171 ? -4.162 4.773 23.012 1.00 56.38 171 LYS A C 1
ATOM 1389 O O . LYS A 1 171 ? -4.302 5.175 24.163 1.00 56.38 171 LYS A O 1
ATOM 1394 N N . ILE A 1 172 ? -5.177 4.293 22.291 1.00 52.12 172 ILE A N 1
ATOM 1395 C CA . ILE A 1 172 ? -6.558 4.208 22.803 1.00 52.12 172 ILE A CA 1
ATOM 1396 C C . ILE A 1 172 ? -6.650 3.267 24.023 1.00 52.12 172 ILE A C 1
ATOM 1398 O O . ILE A 1 172 ? -7.483 3.486 24.899 1.00 52.12 172 ILE A O 1
ATOM 1402 N N . LYS A 1 173 ? -5.770 2.260 24.126 1.00 48.25 173 LYS A N 1
ATOM 1403 C CA . LYS A 1 173 ? -5.691 1.346 25.280 1.00 48.25 173 LYS A CA 1
ATOM 1404 C C . LYS A 1 173 ? -4.990 1.946 2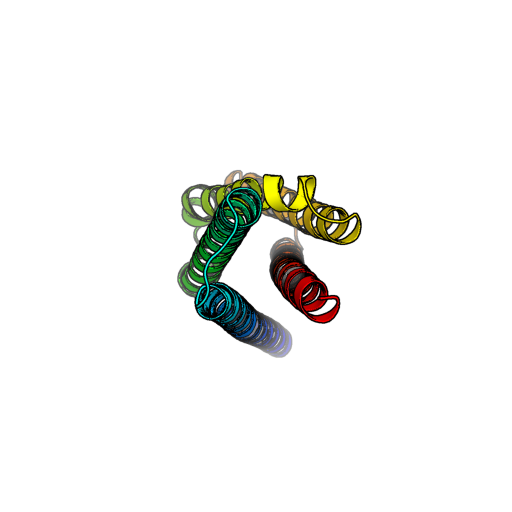6.507 1.00 48.25 173 LYS A C 1
ATOM 1406 O O . LYS A 1 173 ? -5.263 1.497 27.606 1.00 48.25 173 LYS A O 1
ATOM 1411 N N . SER A 1 174 ? -4.102 2.928 26.334 1.00 44.38 174 SER A N 1
ATOM 1412 C CA . SER A 1 174 ? -3.302 3.518 27.426 1.00 44.38 174 SER A CA 1
ATOM 1413 C C . SER A 1 174 ? -4.035 4.605 28.226 1.00 44.38 174 SER A C 1
ATOM 1415 O O . SER A 1 174 ? -3.509 5.058 29.240 1.00 44.38 174 SER A O 1
ATOM 1417 N N . GLN A 1 175 ? -5.186 5.083 27.746 1.00 41.28 175 GLN A N 1
ATOM 1418 C CA . GLN A 1 175 ? -5.977 6.141 28.394 1.00 41.28 175 GLN A CA 1
ATOM 1419 C C . GLN A 1 175 ? -7.210 5.621 29.155 1.00 41.28 175 GLN A C 1
ATOM 1421 O O . GLN A 1 175 ? -7.946 6.432 29.714 1.00 41.28 175 GLN A O 1
ATOM 1426 N N . LYS A 1 176 ? -7.443 4.304 29.165 1.00 38.56 176 LYS A N 1
ATOM 1427 C CA . LYS A 1 176 ? -8.392 3.632 30.064 1.00 38.56 176 LYS A CA 1
ATOM 1428 C C . LYS A 1 176 ? -7.611 2.971 31.194 1.00 38.56 176 LYS A C 1
ATOM 1430 O O . LYS A 1 176 ? -8.145 2.968 32.320 1.00 38.56 176 LYS A O 1
#

Foldseek 3Di:
DVVVVVVVVVLVVVLLVVLVVLLVLLLVLLVVLLVVLVVVVPDDDDPVVVVVSVVLNLLSVLLNVLSVLSVVLSVVCVVPVPDLCCCQVPVLVSLVSSLVSLVVVLVPDDPVLVVLSVQLVVLSVVLNVLSVCVVVVNDDPCSVVSNSVSSSSNSVSSSVNSVVSSVVSVVVVVVD

Sequence (176 aa):
MILSQYLILASEFVQHITMIVLVGFMVTECVACYASLVSSRAGLFDVEEEARFRKQKREHLLLLVAVILATLWFIVEFFVNENPWYHLFLHTPVITAILVMLWPLAREGNAISKRIFTILFVAAVTHMSLDVLSFFDYHLLWDHIARAVLKTVQALALYFFVLTHAILNSKIKSQK

Organism: NCBI:txid1618445

Nearest PDB structures (foldseek):
  6m9t-assembly1_A  TM=5.037E-01  e=3.041E+00  Homo sapiens
  3qwe-assembly1_A-2  TM=3.308E-01  e=1.588E+00  Homo sapiens
  2v0o-assembly2_C  TM=3.043E-01  e=4.767E+00  Homo sapiens

Radius of gyration: 18.74 Å; Cα contacts (8 Å, |Δi|>4): 112; chains: 1; bounding box: 54×27×57 Å

pLDDT: mean 77.13, std 10.44, range [38.56, 93.38]

Mean predicted aligned error: 8.27 Å